Protein AF-A0A2T7EGL7-F1 (afdb_monomer_lite)

Sequence (158 aa):
MGWQPGPAHHGPDNTGQQPEARVQHCPDDTEQQQALTPTPAPAPAPAVDCPLYCSMQCSRQCQANATAGVTQCQADAISNGNGCYDSCTTNVCPDKCVNSGCSFINCTCDNTYARSCCQSCGQGIYATYSSCVNYYNRAIQYCVINCQNDCNKNCTQG

Radius of gyration: 37.86 Å; chains: 1; bounding box: 97×40×89 Å

Foldseek 3Di:
DDDDDDDDDDDDDDDDDDDDDDDDDDDDDDDDPPPPDPDPDPDPDPLPPLLVVLLVVLLVVLVVVLVVQLVVLVVVLVVQLVVQLVVQCVVQPVPQQVPQPADLVVLRGPDPSSSVSSVVSSVVSVVSSVVSNVVSVVCSVVSSVVSSVVSSVVSVVD

pLDDT: mean 72.33, std 21.78, range [30.41, 95.56]

Structure (mmCIF, N/CA/C/O backbone):
data_AF-A0A2T7EGL7-F1
#
_entry.id   AF-A0A2T7EGL7-F1
#
loop_
_atom_site.group_PDB
_atom_site.id
_atom_site.type_symbol
_atom_site.label_atom_id
_atom_site.label_alt_id
_atom_site.label_comp_id
_atom_site.label_asym_id
_atom_site.label_entity_id
_atom_site.label_seq_id
_atom_site.pdbx_PDB_ins_code
_atom_site.Cartn_x
_atom_site.Cartn_y
_atom_site.Cartn_z
_atom_site.occupancy
_atom_site.B_iso_or_equiv
_atom_site.auth_seq_id
_atom_site.auth_comp_id
_atom_site.auth_asym_id
_atom_site.auth_atom_id
_atom_site.pdbx_PDB_model_num
ATOM 1 N N . MET A 1 1 ? -34.177 12.725 2.398 1.00 46.19 1 MET A N 1
ATOM 2 C CA . MET A 1 1 ? -35.354 11.862 2.172 1.00 46.19 1 MET A CA 1
ATOM 3 C C . MET A 1 1 ? -35.851 11.427 3.539 1.00 46.19 1 MET A C 1
ATOM 5 O O . MET A 1 1 ? -35.213 10.590 4.157 1.00 46.19 1 MET A O 1
ATOM 9 N N . GLY A 1 2 ? -36.872 12.109 4.060 1.00 46.81 2 GLY A N 1
ATOM 10 C CA . GLY A 1 2 ? -37.502 11.790 5.344 1.00 46.81 2 GLY A CA 1
ATOM 11 C C . GLY A 1 2 ? -38.758 10.958 5.121 1.00 46.81 2 GLY A C 1
ATOM 12 O O . GLY A 1 2 ? -39.429 11.164 4.112 1.00 46.81 2 GLY A O 1
ATOM 13 N N . TRP A 1 3 ? -39.054 10.033 6.033 1.00 34.88 3 TRP A N 1
ATOM 14 C CA . TRP A 1 3 ? -40.290 9.252 6.022 1.00 34.88 3 TRP A CA 1
ATOM 15 C C . TRP A 1 3 ? -40.774 8.966 7.443 1.00 34.88 3 TRP A C 1
ATOM 17 O O . TRP A 1 3 ? -40.149 8.213 8.178 1.00 34.88 3 TRP A O 1
ATOM 27 N N . GLN A 1 4 ? -41.900 9.587 7.780 1.00 42.19 4 GLN A N 1
ATOM 28 C CA . GLN A 1 4 ? -43.050 9.118 8.572 1.00 42.19 4 GLN A CA 1
ATOM 29 C C . GLN A 1 4 ? -44.126 10.225 8.434 1.00 42.19 4 GLN A C 1
ATOM 31 O O . GLN A 1 4 ? -43.719 11.355 8.141 1.00 42.19 4 GLN A O 1
ATOM 36 N N . PRO A 1 5 ? -45.453 10.004 8.630 1.00 48.03 5 PRO A N 1
ATOM 37 C CA . PRO A 1 5 ? -46.148 8.895 9.318 1.00 48.03 5 PRO A CA 1
ATOM 38 C C . PRO A 1 5 ? -47.480 8.419 8.647 1.00 48.03 5 PRO A C 1
ATOM 40 O O . PRO A 1 5 ? -47.897 8.955 7.624 1.00 48.03 5 PRO A O 1
ATOM 43 N N . GLY A 1 6 ? -48.209 7.475 9.273 1.00 32.09 6 GLY A N 1
ATOM 44 C CA . GLY A 1 6 ? -49.681 7.370 9.140 1.00 32.09 6 GLY A CA 1
ATOM 45 C C . GLY A 1 6 ? -50.334 6.019 9.526 1.00 32.09 6 GLY A C 1
ATOM 46 O O . GLY A 1 6 ? -49.676 5.003 9.364 1.00 32.09 6 GLY A O 1
ATOM 47 N N . PRO A 1 7 ? -51.591 5.984 10.040 1.00 52.72 7 PRO A N 1
ATOM 48 C CA . PRO A 1 7 ? -52.037 5.108 11.149 1.00 52.72 7 PRO A CA 1
ATOM 49 C C . PRO A 1 7 ? -53.232 4.167 10.828 1.00 52.72 7 PRO A C 1
ATOM 51 O O . PRO A 1 7 ? -53.794 4.263 9.744 1.00 52.72 7 PRO A O 1
ATOM 54 N N . ALA A 1 8 ? -53.680 3.334 11.791 1.00 35.59 8 ALA A N 1
ATOM 55 C CA . ALA A 1 8 ? -55.099 3.214 12.210 1.00 35.59 8 ALA A CA 1
ATOM 56 C C . ALA A 1 8 ? -55.343 2.179 13.338 1.00 35.59 8 ALA A C 1
ATOM 58 O O . ALA A 1 8 ? -54.773 1.093 13.363 1.00 35.59 8 ALA A O 1
ATOM 59 N N . HIS A 1 9 ? -56.247 2.570 14.242 1.00 45.12 9 HIS A N 1
ATOM 60 C CA . HIS A 1 9 ? -56.927 1.813 15.300 1.00 45.12 9 HIS A CA 1
ATOM 61 C C . HIS A 1 9 ? -57.698 0.579 14.800 1.00 45.12 9 HIS A C 1
ATOM 63 O O . HIS A 1 9 ? -58.172 0.596 13.673 1.00 45.12 9 HIS A O 1
ATOM 69 N N . HIS A 1 10 ? -57.960 -0.393 15.689 1.00 34.88 10 HIS A N 1
ATOM 70 C CA . HIS A 1 10 ? -59.316 -0.894 16.001 1.00 34.88 10 HIS A CA 1
ATOM 71 C C . HIS A 1 10 ? -59.272 -1.909 17.166 1.00 34.88 10 HIS A C 1
ATOM 73 O O . HIS A 1 10 ? -58.626 -2.948 17.068 1.00 34.88 10 HIS A O 1
ATOM 79 N N . GLY A 1 11 ? -59.954 -1.592 18.276 1.00 37.09 11 GLY A N 1
ATOM 80 C CA . GLY A 1 11 ? -60.306 -2.554 19.335 1.00 37.09 11 GLY A CA 1
ATOM 81 C C . GLY A 1 11 ? -61.567 -3.356 18.979 1.00 37.09 11 GLY A C 1
ATOM 82 O O . GLY A 1 11 ? -62.168 -3.112 17.928 1.00 37.09 11 GLY A O 1
ATOM 83 N N . PRO A 1 12 ? -62.019 -4.249 19.877 1.00 48.62 12 PRO A N 1
ATOM 84 C CA . PRO A 1 12 ? -63.288 -3.913 20.519 1.00 48.62 12 PRO A CA 1
ATOM 85 C C . PRO A 1 12 ? -63.413 -4.252 22.013 1.00 48.62 12 PRO A C 1
ATOM 87 O O . PRO A 1 12 ? -62.809 -5.173 22.556 1.00 48.62 12 PRO A O 1
ATOM 90 N N . ASP A 1 13 ? -64.286 -3.433 22.591 1.00 33.44 13 ASP A N 1
ATOM 91 C CA . ASP A 1 13 ? -65.064 -3.485 23.826 1.00 33.44 13 ASP A CA 1
ATOM 92 C C . ASP A 1 13 ? -65.699 -4.853 24.146 1.00 33.44 13 ASP A C 1
ATOM 94 O O . ASP A 1 13 ? -66.184 -5.531 23.242 1.00 33.44 13 ASP A O 1
ATOM 98 N N . ASN A 1 14 ? -65.782 -5.207 25.433 1.00 34.88 14 ASN A N 1
ATOM 99 C CA . ASN A 1 14 ? -66.922 -5.951 25.975 1.00 34.88 14 ASN A CA 1
ATOM 100 C C . ASN A 1 14 ? -67.112 -5.618 27.461 1.00 34.88 14 ASN A C 1
ATOM 102 O O . ASN A 1 14 ? -66.381 -6.077 28.339 1.00 34.88 14 ASN A O 1
ATOM 106 N N . THR A 1 15 ? -68.132 -4.807 27.709 1.00 39.09 15 THR A N 1
ATOM 107 C CA . THR A 1 15 ? -68.687 -4.478 29.022 1.00 39.09 15 THR A CA 1
ATOM 108 C C . THR A 1 15 ? -69.738 -5.528 29.415 1.00 39.09 15 THR A C 1
ATOM 110 O O . THR A 1 15 ? -70.595 -5.847 28.594 1.00 39.09 15 THR A O 1
ATOM 113 N N . GLY A 1 16 ? -69.752 -6.035 30.659 1.00 30.64 16 GLY A N 1
ATOM 114 C CA . GLY A 1 16 ? -70.864 -6.896 31.097 1.00 30.64 16 GLY A CA 1
ATOM 115 C C . GLY A 1 16 ? -70.816 -7.512 32.504 1.00 30.64 16 GLY A C 1
ATOM 116 O O . GLY A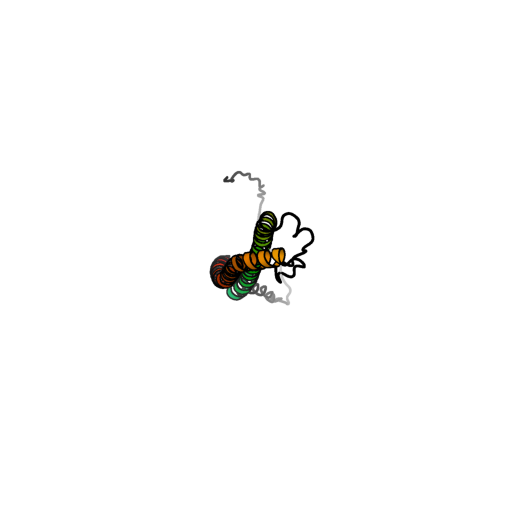 1 16 ? -70.447 -8.667 32.643 1.00 30.64 16 GLY A O 1
ATOM 117 N N . GLN A 1 17 ? -71.327 -6.760 33.490 1.00 33.22 17 GLN A N 1
ATOM 118 C CA . GLN A 1 17 ? -72.174 -7.205 34.622 1.00 33.22 17 GLN A CA 1
ATOM 119 C C . GLN A 1 17 ? -71.592 -8.041 35.794 1.00 33.22 17 GLN A C 1
ATOM 121 O O . GLN A 1 17 ? -71.315 -9.229 35.686 1.00 33.22 17 GLN A O 1
ATOM 126 N N . GLN A 1 18 ? -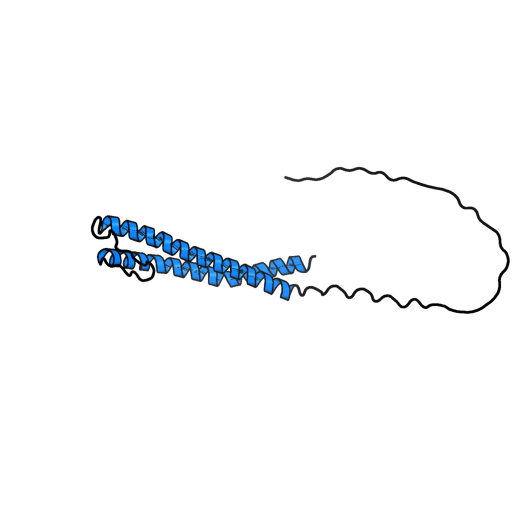71.592 -7.416 36.982 1.00 40.09 18 GLN A N 1
ATOM 127 C CA . GLN A 1 18 ? -71.753 -8.050 38.306 1.00 40.09 18 GLN A CA 1
ATOM 128 C C . GLN A 1 18 ? -73.256 -8.035 38.679 1.00 40.09 18 GLN A C 1
ATOM 130 O O . GLN A 1 18 ? -73.973 -7.147 38.203 1.00 40.09 18 GLN A O 1
ATOM 135 N N . PRO A 1 19 ? -73.755 -8.951 39.535 1.00 44.28 19 PRO A N 1
ATOM 136 C CA . PRO A 1 19 ? -74.049 -8.545 40.917 1.00 44.28 19 PRO A CA 1
ATOM 137 C C . PRO A 1 19 ? -73.759 -9.618 41.993 1.00 44.28 19 PRO A C 1
ATOM 139 O O . PRO A 1 19 ? -73.467 -10.777 41.718 1.00 44.28 19 PRO A O 1
ATOM 142 N N . GLU A 1 20 ? -73.809 -9.150 43.239 1.00 33.50 20 GLU A N 1
ATOM 143 C CA . GLU A 1 20 ? -73.371 -9.757 44.501 1.00 33.50 20 GLU A CA 1
ATOM 144 C C . GLU A 1 20 ? -74.327 -10.787 45.153 1.00 33.50 20 GLU A C 1
ATOM 146 O O . GLU A 1 20 ? -75.530 -10.798 44.907 1.00 33.50 20 GLU A O 1
ATOM 151 N N . ALA A 1 21 ? -73.743 -11.499 46.136 1.00 30.72 21 ALA A N 1
ATOM 152 C CA . ALA A 1 21 ? -74.294 -11.960 47.426 1.00 30.72 21 ALA A CA 1
ATOM 153 C C . ALA A 1 21 ? -75.100 -13.282 47.508 1.00 30.72 21 ALA A C 1
ATOM 155 O O . ALA A 1 21 ? -76.248 -13.354 47.089 1.00 30.72 21 ALA A O 1
ATOM 156 N N . ARG A 1 22 ? -74.593 -14.278 48.270 1.00 32.91 22 ARG A N 1
ATOM 157 C CA . ARG A 1 22 ? -74.819 -14.436 49.738 1.00 32.91 22 ARG A CA 1
ATOM 158 C C . ARG A 1 22 ? -74.405 -15.840 50.264 1.00 32.91 22 ARG A C 1
ATOM 160 O O . ARG A 1 22 ? -75.021 -16.836 49.924 1.00 32.91 22 ARG A O 1
ATOM 167 N N . VAL A 1 23 ? -73.375 -15.857 51.122 1.00 33.53 23 VAL A N 1
ATOM 168 C CA . VAL A 1 23 ? -73.122 -16.645 52.365 1.00 33.53 23 VAL A CA 1
ATOM 169 C C . VAL A 1 23 ? -73.786 -18.035 52.543 1.00 33.53 23 VAL A C 1
ATOM 171 O O . VAL A 1 23 ? -75.008 -18.091 52.646 1.00 33.53 23 VAL A O 1
ATOM 174 N N . GLN A 1 24 ? -72.991 -19.099 52.800 1.00 34.81 24 GLN A N 1
ATOM 175 C CA . GLN A 1 24 ? -72.957 -19.857 54.084 1.00 34.81 24 GLN A CA 1
ATOM 176 C C . GLN A 1 24 ? -72.076 -21.136 54.083 1.00 34.81 24 GLN A C 1
ATOM 178 O O . GLN A 1 24 ? -72.131 -21.933 53.156 1.00 34.81 24 GLN A O 1
ATOM 183 N N . HIS A 1 25 ? -71.390 -21.326 55.225 1.00 33.50 25 HIS A N 1
ATOM 184 C CA . HIS A 1 25 ? -70.769 -22.535 55.810 1.00 33.50 25 HIS A CA 1
ATOM 185 C C . HIS A 1 25 ? -69.334 -22.971 55.410 1.00 33.50 25 HIS A C 1
ATOM 187 O O . HIS A 1 25 ? -69.118 -23.688 54.442 1.00 33.50 25 HIS A O 1
ATOM 193 N N . CYS A 1 26 ? -68.373 -22.609 56.277 1.00 31.83 26 CYS A N 1
ATOM 194 C CA . CYS A 1 26 ? -67.184 -23.409 56.653 1.00 31.83 26 CYS A 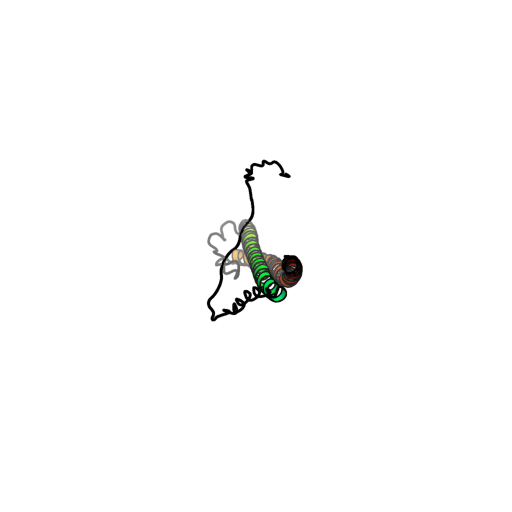CA 1
ATOM 195 C C . CYS A 1 26 ? -67.585 -24.420 57.772 1.00 31.83 26 CYS A C 1
ATOM 197 O O . CYS A 1 26 ? -68.727 -24.300 58.233 1.00 31.83 26 CYS A O 1
ATOM 199 N N . PRO A 1 27 ? -66.717 -25.308 58.327 1.00 60.16 27 PRO A N 1
ATOM 200 C CA . PRO A 1 27 ? -65.266 -25.503 58.107 1.00 60.16 27 PRO A CA 1
ATOM 201 C C . PRO A 1 27 ? -64.800 -26.986 58.024 1.00 60.16 27 PRO A C 1
ATOM 203 O O . PRO A 1 27 ? -65.565 -27.879 58.362 1.00 60.16 27 PRO A O 1
ATOM 206 N N . ASP A 1 28 ? -63.545 -27.240 57.622 1.00 30.41 28 ASP A N 1
ATOM 207 C CA . ASP A 1 28 ? -62.594 -28.036 58.432 1.00 30.41 28 ASP A CA 1
ATOM 208 C C . ASP A 1 28 ? -61.145 -27.902 57.903 1.00 30.41 28 ASP A C 1
ATOM 210 O O . ASP A 1 28 ? -60.839 -28.215 56.755 1.00 30.41 28 ASP A O 1
ATOM 214 N N . ASP A 1 29 ? -60.329 -27.306 58.767 1.00 38.06 29 ASP A N 1
ATOM 215 C CA . ASP A 1 29 ? -58.897 -27.415 59.060 1.00 38.06 29 ASP A CA 1
ATOM 216 C C . ASP A 1 29 ? -57.853 -28.113 58.142 1.00 38.06 29 ASP A C 1
ATOM 218 O O . ASP A 1 29 ? -57.983 -29.260 57.723 1.00 38.06 29 ASP A O 1
ATOM 222 N N . THR A 1 30 ? -56.684 -27.447 58.105 1.00 40.31 30 THR A N 1
ATOM 223 C CA . THR A 1 30 ? -55.298 -27.985 58.103 1.00 40.31 30 THR A CA 1
ATOM 224 C C . THR A 1 30 ? -54.459 -27.871 56.812 1.00 40.31 30 THR A C 1
ATOM 226 O O . THR A 1 30 ? -54.673 -28.585 55.843 1.00 40.31 30 THR A O 1
ATOM 229 N N . GLU A 1 31 ? -53.436 -26.999 56.905 1.00 39.94 31 GLU A N 1
ATOM 230 C CA . GLU A 1 31 ? -52.104 -26.998 56.247 1.00 39.94 31 GLU A CA 1
ATOM 231 C C . GLU A 1 31 ? -52.050 -27.059 54.702 1.00 39.94 31 GLU A C 1
ATOM 233 O O . GLU A 1 31 ? -52.531 -27.972 54.055 1.00 39.94 31 GLU A O 1
ATOM 238 N N . GLN A 1 32 ? -51.410 -26.135 53.982 1.00 40.84 32 GLN A N 1
ATOM 239 C CA . GLN A 1 32 ? -49.997 -25.787 54.095 1.00 40.84 32 GLN A CA 1
ATOM 240 C C . GLN A 1 32 ? -49.761 -24.514 53.257 1.00 40.84 32 GLN A C 1
ATOM 242 O O . GLN A 1 32 ? -50.002 -24.500 52.049 1.00 40.84 32 GLN A O 1
ATOM 247 N N . GLN A 1 33 ? -49.285 -23.428 53.873 1.00 41.59 33 GLN A N 1
ATOM 248 C CA . GLN A 1 33 ? -48.739 -22.290 53.128 1.00 41.59 33 GLN A CA 1
ATOM 249 C C . GLN A 1 33 ? -47.482 -22.766 52.388 1.00 41.59 33 G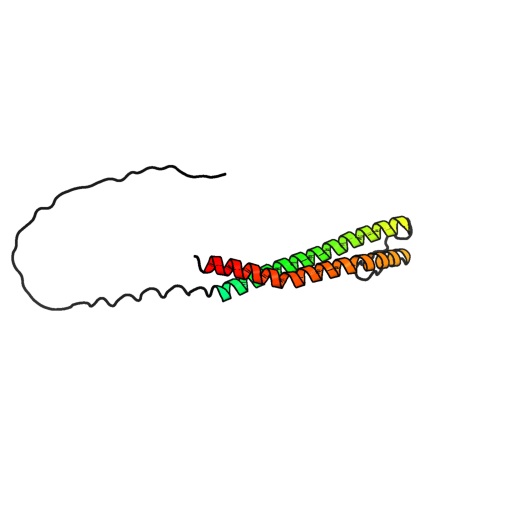LN A C 1
ATOM 251 O O . GLN A 1 33 ? -46.400 -22.847 52.969 1.00 41.59 33 GLN A O 1
ATOM 256 N N . GLN A 1 34 ? -47.608 -23.085 51.099 1.00 44.62 34 GLN A N 1
ATOM 257 C CA . GLN A 1 34 ? -46.457 -23.120 50.205 1.00 44.62 34 GLN A CA 1
ATOM 258 C C . GLN A 1 34 ? -45.953 -21.684 50.059 1.00 44.62 34 GLN A C 1
ATOM 260 O O . GLN A 1 34 ? -46.457 -20.896 49.260 1.00 44.62 34 GLN A O 1
ATOM 265 N N . ALA A 1 35 ? -44.966 -21.337 50.884 1.00 45.56 35 ALA A N 1
ATOM 266 C CA . ALA A 1 35 ? -44.115 -20.188 50.652 1.00 45.56 35 ALA A CA 1
ATOM 267 C C . ALA A 1 35 ? -43.504 -20.350 49.255 1.00 45.56 35 ALA A C 1
ATOM 269 O O . ALA A 1 35 ? -42.683 -21.238 49.024 1.00 45.56 35 ALA A O 1
ATOM 270 N N . LEU A 1 36 ? -43.955 -19.521 48.314 1.00 44.94 36 LEU A N 1
ATOM 271 C CA . LEU A 1 36 ? -43.344 -19.400 47.000 1.00 44.94 36 LEU A CA 1
ATOM 272 C C . LEU A 1 36 ? -41.899 -18.950 47.217 1.00 44.94 36 LEU A C 1
ATOM 274 O O . LEU A 1 36 ? -41.637 -17.806 47.589 1.00 44.94 36 LEU A O 1
ATOM 278 N N . THR A 1 37 ? -40.958 -19.869 47.022 1.00 48.19 37 THR A N 1
ATOM 279 C CA . THR A 1 37 ? -39.544 -19.548 46.871 1.00 48.19 37 THR A CA 1
ATOM 280 C C . THR A 1 37 ? -39.432 -18.505 45.759 1.00 48.19 37 THR A C 1
ATOM 282 O O . THR A 1 37 ? -39.951 -18.747 44.665 1.00 48.19 37 THR A O 1
ATOM 285 N N . PRO A 1 38 ? -38.802 -17.340 45.989 1.00 49.88 38 PRO A N 1
ATOM 286 C CA . PRO A 1 38 ? -38.608 -16.379 44.920 1.00 49.88 38 PRO A CA 1
ATOM 287 C C . PRO A 1 38 ? -37.770 -17.041 43.826 1.00 49.88 38 PRO A C 1
ATOM 289 O O . PRO A 1 38 ? -36.651 -17.496 44.075 1.00 49.88 38 PRO A O 1
ATOM 292 N N . THR A 1 39 ? -38.330 -17.120 42.618 1.00 46.84 39 THR A N 1
ATOM 293 C CA . THR A 1 39 ? -37.581 -17.442 41.404 1.00 46.84 39 THR A CA 1
ATOM 294 C C . THR A 1 39 ? -36.333 -16.559 41.384 1.00 46.84 39 THR A C 1
ATOM 296 O O . THR A 1 39 ? -36.481 -15.338 41.509 1.00 46.84 39 THR A O 1
ATOM 299 N N . PRO A 1 40 ? -35.115 -17.120 41.259 1.00 50.66 40 PRO A N 1
ATOM 300 C CA . PRO A 1 40 ? -33.919 -16.311 41.107 1.00 50.66 40 PRO A CA 1
ATOM 301 C C . PRO A 1 40 ? -34.143 -15.345 39.948 1.00 50.66 40 PRO A C 1
ATOM 303 O O . PRO A 1 40 ? -34.471 -15.772 38.838 1.00 50.66 40 PRO A O 1
ATOM 306 N N . ALA A 1 41 ? -34.015 -14.045 40.216 1.00 54.69 41 ALA A N 1
ATOM 307 C CA . ALA A 1 41 ? -33.985 -13.057 39.152 1.00 54.69 41 ALA A CA 1
ATOM 308 C C . ALA A 1 41 ? -32.924 -13.505 38.131 1.00 54.69 41 ALA A C 1
ATOM 310 O O . ALA A 1 41 ? -31.854 -13.963 38.555 1.00 54.69 41 ALA A O 1
ATOM 311 N N . PRO A 1 42 ? -33.197 -13.416 36.816 1.00 46.88 42 PRO A N 1
ATOM 312 C CA . PRO A 1 42 ? -32.177 -13.658 35.810 1.00 46.88 42 PRO A CA 1
ATOM 313 C C . PRO A 1 42 ? -30.928 -12.875 36.204 1.00 46.88 42 PRO A C 1
ATOM 315 O O . PRO A 1 42 ? -31.023 -11.680 36.499 1.00 46.88 42 PRO A O 1
ATOM 318 N N . ALA A 1 43 ? -29.779 -13.553 36.268 1.00 47.28 43 ALA A N 1
ATOM 319 C CA . ALA A 1 43 ? -28.513 -12.865 36.459 1.00 47.28 43 ALA A CA 1
ATOM 320 C C . ALA A 1 43 ? -28.461 -11.720 35.434 1.00 47.28 43 ALA A C 1
ATOM 322 O O . ALA A 1 43 ? -28.798 -11.966 34.268 1.00 47.28 43 ALA A O 1
ATOM 323 N N . PRO A 1 44 ? -28.108 -10.485 35.841 1.00 51.28 44 PRO A N 1
ATOM 324 C CA . PRO A 1 44 ? -27.935 -9.400 34.893 1.00 51.28 44 PRO A CA 1
ATOM 325 C C . PRO A 1 44 ? -27.073 -9.912 33.744 1.00 51.28 44 PRO A C 1
ATOM 327 O O . PRO A 1 44 ? -26.040 -10.547 33.991 1.00 51.28 44 PRO A O 1
ATOM 330 N N . ALA A 1 45 ? -27.518 -9.692 32.503 1.00 50.03 45 ALA A N 1
ATOM 331 C CA . ALA A 1 45 ? -26.668 -9.924 31.343 1.00 50.03 45 ALA A CA 1
ATOM 332 C C . ALA A 1 45 ? -25.301 -9.293 31.650 1.00 50.03 45 ALA A C 1
ATOM 334 O O . ALA A 1 45 ? -25.289 -8.199 32.230 1.00 50.03 45 ALA A O 1
ATOM 335 N N . PRO A 1 46 ? -24.176 -9.980 31.367 1.00 52.94 46 PRO A N 1
ATOM 336 C CA . PRO A 1 46 ? -22.866 -9.464 31.724 1.00 52.94 46 PRO A CA 1
ATOM 337 C C . PRO A 1 46 ? -22.797 -8.032 31.223 1.00 52.94 46 PRO A C 1
ATOM 339 O O . PRO A 1 46 ? -23.041 -7.793 30.039 1.00 52.94 46 PRO A O 1
ATOM 342 N N . ALA A 1 47 ? -22.550 -7.091 32.139 1.00 58.56 47 ALA A N 1
ATOM 343 C CA . ALA A 1 47 ? -22.221 -5.735 31.755 1.00 58.56 47 ALA A CA 1
ATOM 344 C C . ALA A 1 47 ? -21.076 -5.896 30.763 1.00 58.56 47 ALA A C 1
ATOM 346 O O . ALA A 1 47 ? -20.002 -6.369 31.142 1.00 58.56 47 ALA A O 1
ATOM 347 N N . VAL A 1 48 ? -21.345 -5.665 29.476 1.00 67.25 48 VAL A N 1
ATOM 348 C CA . VAL A 1 48 ? -20.288 -5.679 28.477 1.00 67.25 48 VAL A CA 1
ATOM 349 C C . VAL A 1 48 ? -19.294 -4.674 29.013 1.00 67.25 48 VAL A C 1
ATOM 351 O O . VAL A 1 48 ? -19.642 -3.510 29.208 1.00 67.25 48 VAL A O 1
ATOM 354 N N . ASP A 1 49 ? -18.094 -5.142 29.348 1.00 83.44 49 ASP A N 1
ATOM 355 C CA . ASP A 1 49 ? -16.998 -4.254 29.688 1.00 83.44 49 ASP A CA 1
ATOM 356 C C . ASP A 1 49 ? -16.704 -3.481 28.401 1.00 83.44 49 ASP A C 1
ATOM 358 O O . ASP A 1 49 ? -15.979 -3.944 27.518 1.00 83.44 49 ASP A O 1
ATOM 362 N N . CYS A 1 50 ? -17.422 -2.369 28.228 1.00 83.56 50 CYS A N 1
ATOM 363 C CA . CYS A 1 50 ? -17.399 -1.543 27.035 1.00 83.56 50 CYS A CA 1
ATOM 364 C C . CYS A 1 50 ? -15.961 -1.171 26.669 1.00 83.56 50 CYS A C 1
ATOM 366 O O . CYS A 1 50 ? -15.597 -1.381 25.512 1.00 83.56 50 CYS A O 1
ATOM 368 N N . PRO A 1 51 ? -15.103 -0.740 27.620 1.00 84.94 51 PRO A N 1
ATOM 369 C CA . PRO A 1 51 ? -13.687 -0.533 27.347 1.00 84.94 51 PRO A CA 1
ATOM 370 C C . PRO A 1 51 ? -12.996 -1.760 26.739 1.00 84.94 51 PRO A C 1
ATOM 372 O O . PRO A 1 51 ? -12.329 -1.642 25.705 1.00 84.94 51 PRO A O 1
ATOM 375 N N . LEU A 1 52 ? -13.170 -2.947 27.329 1.00 87.25 52 LEU A N 1
ATOM 376 C CA . LEU A 1 52 ? -12.536 -4.171 26.839 1.00 87.25 52 LEU A CA 1
ATOM 377 C C . LEU A 1 52 ? -13.062 -4.570 25.451 1.00 87.25 52 LEU A C 1
ATOM 379 O O . LEU A 1 52 ? -12.276 -4.856 24.545 1.00 87.25 52 LEU A O 1
ATOM 383 N N . TYR A 1 53 ? -14.378 -4.531 25.247 1.00 88.94 53 TYR A N 1
ATOM 384 C CA . TYR A 1 53 ? -15.011 -4.830 23.962 1.00 88.94 53 TYR A CA 1
ATOM 385 C C . TYR A 1 53 ? -14.553 -3.860 22.864 1.00 88.94 53 TYR A C 1
ATOM 387 O O . TYR A 1 53 ? -14.087 -4.286 21.802 1.00 88.94 53 TYR A O 1
ATOM 395 N N . CYS A 1 54 ? -14.620 -2.558 23.138 1.00 90.25 54 CYS A N 1
ATOM 396 C CA . CYS A 1 54 ? -14.233 -1.513 22.202 1.00 90.25 54 CYS A CA 1
ATOM 397 C C . CYS A 1 54 ? -12.747 -1.575 21.860 1.00 90.25 54 CYS A C 1
ATOM 399 O O . CYS A 1 54 ? -12.384 -1.456 20.690 1.00 90.25 54 CYS A O 1
ATOM 401 N N . SER A 1 55 ? -11.879 -1.835 22.841 1.00 89.50 55 SER A N 1
ATOM 402 C CA . SER A 1 55 ? -10.448 -1.990 22.580 1.00 89.50 55 SER A CA 1
ATOM 403 C C . SER A 1 55 ? -10.158 -3.145 21.615 1.00 89.50 55 SER A C 1
ATOM 405 O O . SER A 1 55 ? -9.390 -2.961 20.667 1.00 89.50 55 SER A O 1
ATOM 407 N N . MET A 1 56 ? -10.815 -4.300 21.779 1.00 91.06 56 MET A N 1
ATOM 408 C CA . MET A 1 56 ? -10.639 -5.458 20.896 1.00 91.06 56 MET A CA 1
ATOM 409 C C . MET A 1 56 ? -11.155 -5.207 19.476 1.00 91.06 56 MET A C 1
ATOM 411 O O . MET A 1 56 ? -10.470 -5.551 18.508 1.00 91.06 56 MET A O 1
ATOM 415 N N . GLN A 1 57 ? -12.350 -4.626 19.338 1.00 92.06 57 GLN A N 1
ATOM 416 C CA . GLN A 1 57 ? -12.944 -4.354 18.025 1.00 92.06 57 GLN A CA 1
ATOM 417 C C . GLN A 1 57 ? -12.136 -3.306 17.259 1.00 92.06 57 GLN A C 1
ATOM 419 O O . GLN A 1 57 ? -11.726 -3.543 16.122 1.00 92.06 57 GLN A O 1
ATOM 424 N N . CYS A 1 58 ? -11.814 -2.191 17.914 1.00 93.56 58 CYS A N 1
ATOM 425 C CA . CYS A 1 58 ? -11.061 -1.106 17.300 1.00 93.56 58 CYS A CA 1
ATOM 426 C C . CYS A 1 58 ? -9.639 -1.516 16.932 1.00 93.56 58 CYS A C 1
ATOM 428 O O . CYS A 1 58 ? -9.162 -1.159 15.858 1.00 93.56 58 CYS A O 1
ATOM 430 N N . SER A 1 59 ? -8.970 -2.318 17.767 1.00 92.62 59 SER A N 1
ATOM 431 C CA . SER A 1 59 ? -7.638 -2.834 17.435 1.00 92.62 59 SER A CA 1
ATOM 432 C C . SER A 1 59 ? -7.670 -3.681 1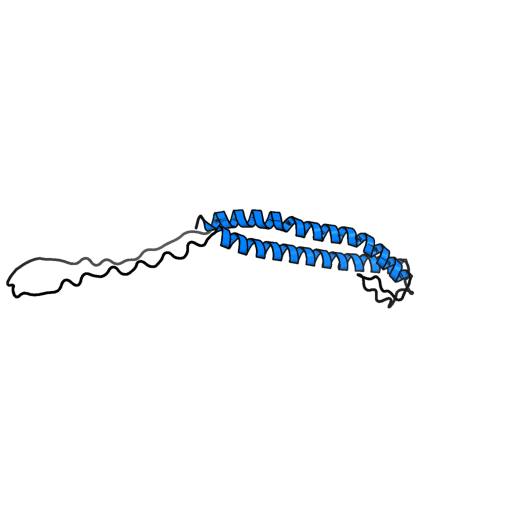6.164 1.00 92.62 59 SER A C 1
ATOM 434 O O . SER A 1 59 ? -6.856 -3.458 15.269 1.00 92.62 59 SER A O 1
ATOM 436 N N . ARG A 1 60 ? -8.638 -4.601 16.036 1.00 93.50 60 ARG A N 1
ATOM 437 C CA . ARG A 1 60 ? -8.793 -5.420 14.823 1.00 93.50 60 ARG A CA 1
ATOM 438 C C . ARG A 1 60 ? -9.118 -4.580 13.594 1.00 93.50 60 ARG A C 1
ATOM 440 O O . ARG A 1 60 ? -8.495 -4.766 12.553 1.00 93.50 60 ARG A O 1
ATOM 447 N N . GLN A 1 61 ? -10.057 -3.648 13.711 1.00 93.75 61 GLN A N 1
ATOM 448 C CA . GLN A 1 61 ? -10.475 -2.818 12.585 1.00 93.75 61 GLN A CA 1
ATOM 449 C C . GLN A 1 61 ? -9.347 -1.902 12.096 1.00 93.75 61 GLN A C 1
ATOM 451 O O . GLN A 1 61 ? -9.085 -1.816 10.898 1.00 93.75 61 GLN A O 1
ATOM 456 N N . CYS A 1 62 ? -8.623 -1.267 13.016 1.00 94.69 62 CYS A N 1
ATOM 457 C CA . CYS A 1 62 ? -7.506 -0.394 12.672 1.00 94.69 62 CYS A CA 1
ATOM 458 C C . CYS A 1 62 ? -6.306 -1.162 12.114 1.00 94.69 62 CYS A C 1
ATOM 460 O O . CYS A 1 62 ? -5.658 -0.673 11.190 1.00 94.69 62 CYS A O 1
ATOM 462 N N . GLN A 1 63 ? -6.032 -2.371 12.616 1.00 94.00 63 GLN A N 1
ATOM 463 C CA . GLN A 1 63 ? -5.033 -3.254 12.013 1.00 94.00 63 GLN A CA 1
ATOM 464 C C . GLN A 1 63 ? -5.428 -3.645 10.588 1.00 94.00 63 GLN A C 1
ATOM 466 O O . GLN A 1 63 ? -4.609 -3.502 9.687 1.00 94.00 63 GLN A O 1
ATOM 471 N N . ALA A 1 64 ? -6.679 -4.057 10.360 1.00 94.62 64 ALA A N 1
ATOM 472 C CA . ALA A 1 64 ? -7.160 -4.408 9.024 1.00 94.62 64 ALA A CA 1
ATOM 473 C C . ALA A 1 64 ? -7.037 -3.231 8.041 1.00 94.62 64 ALA A C 1
ATOM 475 O O . ALA A 1 64 ? -6.548 -3.411 6.926 1.00 94.62 64 ALA A O 1
ATOM 476 N N . ASN A 1 65 ? -7.400 -2.019 8.471 1.00 91.50 65 ASN A N 1
ATOM 477 C CA . ASN A 1 65 ? -7.249 -0.807 7.663 1.00 91.50 65 ASN A CA 1
ATOM 478 C C . ASN A 1 65 ? -5.783 -0.503 7.340 1.00 91.50 65 ASN A C 1
ATOM 480 O O . ASN A 1 65 ? -5.463 -0.157 6.205 1.00 91.50 65 ASN A O 1
ATOM 484 N N . ALA A 1 66 ? -4.882 -0.645 8.313 1.00 94.50 66 ALA A N 1
ATOM 485 C CA . ALA A 1 66 ? -3.461 -0.431 8.078 1.00 94.50 66 ALA A CA 1
ATOM 486 C C . ALA A 1 66 ? -2.870 -1.485 7.138 1.00 94.50 66 ALA A C 1
ATOM 488 O O . ALA A 1 66 ? -2.115 -1.131 6.236 1.00 94.50 66 ALA A O 1
ATOM 489 N N . THR A 1 67 ? -3.248 -2.757 7.287 1.00 95.56 67 THR A N 1
ATOM 490 C CA . THR A 1 67 ? -2.850 -3.822 6.360 1.00 95.56 67 THR A CA 1
ATOM 491 C C . THR A 1 67 ? -3.339 -3.528 4.946 1.00 95.56 67 THR A C 1
ATOM 493 O O . THR A 1 67 ? -2.532 -3.558 4.023 1.00 95.56 67 THR A O 1
ATOM 496 N N . ALA A 1 68 ? -4.614 -3.170 4.773 1.00 95.44 68 ALA A N 1
ATOM 497 C CA . ALA A 1 68 ? -5.161 -2.798 3.469 1.00 95.44 68 ALA A CA 1
ATOM 498 C C . ALA A 1 68 ? -4.416 -1.598 2.858 1.00 95.44 68 ALA A C 1
ATOM 500 O O . ALA A 1 68 ? -4.060 -1.623 1.681 1.00 95.44 68 ALA A O 1
ATOM 501 N N . GLY A 1 69 ? -4.111 -0.583 3.671 1.00 94.50 69 GLY A N 1
ATOM 502 C CA . GLY A 1 69 ? -3.322 0.574 3.257 1.00 94.50 69 GLY A CA 1
ATOM 503 C C . GLY A 1 69 ? -1.908 0.212 2.800 1.00 94.50 69 GLY A C 1
ATOM 504 O O . GLY A 1 69 ? -1.474 0.648 1.738 1.00 94.50 69 GLY A O 1
ATOM 505 N N . VAL A 1 70 ? -1.202 -0.641 3.547 1.00 94.94 70 VAL A N 1
ATOM 506 C CA . VAL A 1 70 ? 0.133 -1.139 3.170 1.00 94.94 70 VAL A CA 1
ATOM 507 C C . VAL A 1 70 ? 0.080 -1.968 1.886 1.00 94.94 70 VAL A C 1
ATOM 509 O O . VAL A 1 70 ? 0.938 -1.801 1.017 1.00 94.94 70 VAL A O 1
ATOM 512 N N . THR A 1 71 ? -0.933 -2.822 1.722 1.00 95.56 71 THR A N 1
ATOM 513 C CA . THR A 1 71 ? -1.145 -3.572 0.477 1.00 95.56 71 THR A CA 1
ATOM 514 C C . THR A 1 71 ? -1.356 -2.629 -0.707 1.00 95.56 71 THR A C 1
ATOM 516 O O . THR A 1 71 ? -0.772 -2.853 -1.767 1.00 95.56 71 THR A O 1
ATOM 519 N N . GLN A 1 72 ? -2.108 -1.540 -0.523 1.00 94.94 72 GLN A N 1
ATOM 520 C CA . GLN A 1 72 ? -2.263 -0.515 -1.552 1.00 94.94 72 GLN A CA 1
ATOM 521 C C . GLN A 1 72 ? -0.927 0.168 -1.877 1.00 94.94 72 GLN A C 1
ATOM 523 O O . GLN A 1 72 ? -0.569 0.253 -3.048 1.00 94.94 72 GLN A O 1
ATOM 528 N N . CYS A 1 73 ? -0.139 0.562 -0.867 1.00 94.56 73 CYS A N 1
ATOM 529 C CA . CYS A 1 73 ? 1.196 1.135 -1.083 1.00 94.56 73 CYS A CA 1
ATOM 530 C C . CYS A 1 73 ? 2.077 0.223 -1.950 1.00 94.56 73 CYS A C 1
ATOM 532 O O . CYS A 1 73 ? 2.829 0.695 -2.803 1.00 94.56 73 CYS A O 1
ATOM 534 N N . GLN A 1 74 ? 2.007 -1.089 -1.717 1.00 92.12 74 GLN A N 1
ATOM 535 C CA . GLN A 1 74 ? 2.767 -2.075 -2.476 1.00 92.12 74 GLN A CA 1
ATOM 536 C C . GLN A 1 74 ? 2.265 -2.200 -3.920 1.00 92.12 74 GLN A C 1
ATOM 538 O O . GLN A 1 74 ? 3.080 -2.246 -4.842 1.00 92.12 74 GLN A O 1
ATOM 543 N N . ALA A 1 75 ? 0.947 -2.223 -4.128 1.00 91.81 75 ALA A N 1
ATOM 544 C CA . ALA A 1 75 ? 0.355 -2.241 -5.463 1.00 91.81 75 ALA A CA 1
ATOM 545 C C . ALA A 1 75 ? 0.752 -0.996 -6.273 1.00 91.81 75 ALA A C 1
ATOM 547 O O . ALA A 1 75 ? 1.188 -1.119 -7.419 1.00 91.81 75 ALA A O 1
ATOM 548 N N . ASP A 1 76 ? 0.700 0.184 -5.652 1.00 91.12 76 ASP A N 1
ATOM 549 C CA . ASP A 1 76 ? 1.095 1.447 -6.278 1.00 91.12 76 ASP A CA 1
ATOM 550 C C . ASP A 1 76 ? 2.590 1.457 -6.615 1.00 91.12 76 ASP A C 1
ATOM 552 O O . ASP A 1 76 ? 2.985 1.893 -7.697 1.00 91.12 76 ASP A O 1
ATOM 556 N N . ALA A 1 77 ? 3.439 0.936 -5.724 1.00 89.31 77 ALA A N 1
ATOM 557 C CA . ALA A 1 77 ? 4.873 0.817 -5.973 1.00 89.31 77 ALA A CA 1
ATOM 558 C C . ALA A 1 77 ? 5.176 -0.080 -7.184 1.00 89.31 77 ALA A C 1
ATOM 560 O O . ALA A 1 77 ? 5.999 0.283 -8.023 1.00 89.31 77 ALA A O 1
ATOM 561 N N . ILE A 1 78 ? 4.487 -1.218 -7.311 1.00 87.38 78 ILE A N 1
ATOM 562 C CA . ILE A 1 78 ? 4.634 -2.121 -8.461 1.00 87.38 78 ILE A CA 1
ATOM 563 C C . ILE A 1 78 ? 4.125 -1.449 -9.741 1.00 87.38 78 ILE A C 1
ATOM 565 O O . ILE A 1 78 ? 4.816 -1.470 -10.758 1.00 87.38 78 ILE A O 1
ATOM 569 N N . SER A 1 79 ? 2.949 -0.818 -9.694 1.00 89.25 79 SER A N 1
ATOM 570 C CA . SER A 1 79 ? 2.352 -0.145 -10.853 1.00 89.25 79 SER A CA 1
ATOM 571 C C . SER A 1 79 ? 3.239 0.993 -11.367 1.00 89.25 79 SER A C 1
ATOM 573 O O . SER A 1 79 ? 3.572 1.043 -12.551 1.00 89.25 79 SER A O 1
ATOM 575 N N . ASN A 1 80 ? 3.690 1.875 -10.470 1.00 87.62 80 ASN A N 1
ATOM 576 C CA . ASN A 1 80 ? 4.606 2.967 -10.806 1.00 87.62 80 ASN A CA 1
ATOM 577 C C . ASN A 1 80 ? 5.965 2.437 -11.284 1.00 87.62 80 ASN A C 1
ATOM 579 O O . ASN A 1 80 ? 6.589 3.024 -12.168 1.00 87.62 80 ASN A O 1
ATOM 583 N N . GLY A 1 81 ? 6.403 1.310 -10.721 1.00 86.00 81 GLY A N 1
ATOM 584 C CA . GLY A 1 81 ? 7.622 0.600 -11.093 1.00 86.00 81 GLY A CA 1
ATOM 585 C C . GLY A 1 81 ? 7.623 0.136 -12.525 1.00 86.00 81 GLY A C 1
ATOM 586 O O . GLY A 1 81 ? 8.530 0.481 -13.283 1.00 86.00 81 GLY A O 1
ATOM 587 N N . ASN A 1 82 ? 6.571 -0.583 -12.895 1.00 84.25 82 ASN A N 1
ATOM 588 C CA . ASN A 1 82 ? 6.376 -1.076 -14.247 1.00 84.25 82 ASN A CA 1
ATOM 589 C C . ASN A 1 82 ? 6.243 0.089 -15.232 1.00 84.25 82 ASN A C 1
ATOM 591 O O . ASN A 1 82 ? 6.949 0.109 -16.232 1.00 84.25 82 ASN A O 1
ATOM 595 N N . GLY A 1 83 ? 5.452 1.118 -14.906 1.00 87.31 83 GLY A N 1
ATOM 596 C CA . GLY A 1 83 ? 5.317 2.299 -15.766 1.00 87.31 83 GLY A CA 1
ATOM 597 C C . GLY A 1 83 ? 6.644 3.033 -16.008 1.00 87.31 83 GLY A C 1
ATOM 598 O O . GLY A 1 83 ? 6.956 3.410 -17.138 1.00 87.31 83 GLY A O 1
ATOM 599 N N . CYS A 1 84 ? 7.464 3.203 -14.965 1.00 87.75 84 CYS A N 1
ATOM 600 C CA . CYS A 1 84 ? 8.795 3.798 -15.097 1.00 87.75 84 CYS A CA 1
ATOM 601 C C . CYS A 1 84 ? 9.742 2.906 -15.914 1.00 87.75 84 CYS A C 1
ATOM 603 O O . CYS A 1 84 ? 10.456 3.397 -16.790 1.00 87.75 84 CYS A O 1
ATOM 605 N N . TYR A 1 85 ? 9.734 1.597 -15.653 1.00 84.88 85 TYR A N 1
ATOM 606 C CA . TYR A 1 85 ? 10.569 0.629 -16.355 1.00 84.88 85 TYR A CA 1
ATOM 607 C C . TYR A 1 85 ? 10.226 0.551 -17.850 1.00 84.88 85 TYR A C 1
ATOM 609 O O . TYR A 1 85 ? 11.131 0.616 -18.683 1.00 84.88 85 TYR A O 1
ATOM 617 N N . ASP A 1 86 ? 8.942 0.489 -18.200 1.00 85.31 86 ASP A N 1
ATOM 618 C CA . ASP A 1 86 ? 8.467 0.447 -19.586 1.00 85.31 86 ASP A CA 1
ATOM 619 C C . ASP A 1 86 ? 8.840 1.733 -20.332 1.00 85.31 86 ASP A C 1
ATOM 621 O O . ASP A 1 86 ? 9.371 1.689 -21.443 1.00 85.31 86 ASP A O 1
ATOM 625 N N . SER A 1 87 ? 8.655 2.891 -19.691 1.00 88.12 87 SER A N 1
ATOM 626 C CA . SER A 1 87 ? 9.076 4.181 -20.247 1.00 88.12 87 SER A CA 1
ATOM 627 C C . SER A 1 87 ? 10.593 4.240 -20.463 1.00 88.12 87 SER A C 1
ATOM 629 O O . SER A 1 87 ? 11.067 4.630 -21.533 1.00 88.12 87 SER A O 1
ATOM 631 N N . CYS A 1 88 ? 11.383 3.804 -19.480 1.00 88.19 88 CYS A N 1
ATOM 632 C CA . CYS A 1 88 ? 12.838 3.799 -19.585 1.00 88.19 88 CYS A CA 1
ATOM 633 C C . CYS A 1 88 ? 13.323 2.850 -20.687 1.00 88.19 88 CYS A C 1
ATOM 635 O O . CYS A 1 88 ? 14.111 3.245 -21.543 1.00 88.19 88 CYS A O 1
ATOM 637 N N . THR A 1 89 ? 12.823 1.617 -20.726 1.00 84.88 89 THR A N 1
ATOM 638 C CA . THR A 1 89 ? 13.240 0.629 -21.731 1.00 84.88 89 THR A CA 1
ATOM 639 C C . THR A 1 89 ? 12.817 1.014 -23.147 1.00 84.88 89 THR A C 1
ATOM 641 O O . THR A 1 89 ? 13.609 0.829 -24.068 1.00 84.88 89 THR A O 1
ATOM 644 N N . THR A 1 90 ? 11.656 1.653 -23.321 1.00 85.31 90 THR A N 1
ATOM 645 C CA . THR A 1 90 ? 11.226 2.214 -24.616 1.00 85.31 90 THR A CA 1
ATOM 646 C C . THR A 1 90 ? 12.229 3.238 -25.158 1.00 85.31 90 THR A C 1
ATOM 648 O O . THR A 1 90 ? 12.520 3.251 -26.352 1.00 85.31 90 THR A O 1
ATOM 651 N N . ASN A 1 91 ? 12.793 4.078 -24.287 1.00 84.56 91 ASN A N 1
ATOM 652 C CA . ASN A 1 91 ? 13.733 5.128 -24.688 1.00 84.56 91 ASN A CA 1
ATOM 653 C C . ASN A 1 91 ? 15.179 4.631 -24.822 1.00 84.56 91 ASN A C 1
ATOM 655 O O . ASN A 1 91 ? 15.925 5.104 -25.677 1.00 84.56 91 ASN A O 1
ATOM 659 N N . VAL A 1 92 ? 15.597 3.707 -23.957 1.00 82.75 92 VAL A N 1
ATOM 660 C CA . VAL A 1 92 ? 17.009 3.317 -23.813 1.00 82.75 92 VAL A CA 1
ATOM 661 C C . VAL A 1 92 ? 17.333 2.037 -24.593 1.00 82.75 92 VAL A C 1
ATOM 663 O O . VAL A 1 92 ? 18.488 1.814 -24.955 1.00 82.75 92 VAL A O 1
ATOM 666 N N . CYS A 1 93 ? 16.343 1.189 -24.892 1.00 75.75 93 CYS A N 1
ATOM 667 C CA . CYS A 1 93 ? 16.570 -0.067 -25.607 1.00 75.75 93 CYS A CA 1
ATOM 668 C C . CYS A 1 93 ? 15.321 -0.601 -26.344 1.00 75.75 93 CYS A C 1
ATOM 670 O O . CYS A 1 93 ? 14.784 -1.640 -25.946 1.00 75.75 93 CYS A O 1
ATOM 672 N N . PRO A 1 94 ? 14.934 0.021 -27.477 1.00 66.44 94 PRO A N 1
ATOM 673 C CA . PRO A 1 94 ? 13.792 -0.411 -28.293 1.00 66.44 94 PRO A CA 1
ATOM 674 C C . PRO A 1 94 ? 13.875 -1.876 -28.769 1.00 66.44 94 PRO A C 1
ATOM 676 O O . PRO A 1 94 ? 12.855 -2.553 -28.798 1.00 66.44 94 PRO A O 1
ATOM 679 N N . ASP A 1 95 ? 15.078 -2.408 -29.038 1.00 69.75 95 ASP A N 1
ATOM 680 C CA . ASP A 1 95 ? 15.263 -3.799 -29.509 1.00 69.75 95 ASP A CA 1
ATOM 681 C C . ASP A 1 95 ? 16.065 -4.694 -28.552 1.00 69.75 95 ASP A C 1
ATOM 683 O O . ASP A 1 95 ? 16.089 -5.915 -28.693 1.00 69.75 95 ASP A O 1
ATOM 687 N N . LYS A 1 96 ? 16.771 -4.108 -27.575 1.00 66.06 96 LYS A N 1
ATOM 688 C CA . LYS A 1 96 ? 17.710 -4.862 -26.719 1.00 66.06 96 LYS A CA 1
ATOM 689 C C . LYS A 1 96 ? 17.082 -5.371 -25.428 1.00 66.06 96 LYS A C 1
ATOM 691 O O . LYS A 1 96 ? 17.656 -6.255 -24.799 1.00 66.06 96 LYS A O 1
ATOM 696 N N . CYS A 1 97 ? 15.945 -4.804 -25.029 1.00 72.38 97 CYS A N 1
ATOM 697 C CA . CYS A 1 97 ? 15.308 -5.092 -23.748 1.00 72.38 97 CYS A CA 1
ATOM 698 C C . CYS A 1 97 ? 14.122 -6.070 -23.852 1.00 72.38 97 CYS A C 1
ATOM 700 O O . CYS A 1 97 ? 13.631 -6.539 -22.820 1.00 72.38 97 CYS A O 1
ATOM 702 N N . VAL A 1 98 ? 13.726 -6.451 -25.074 1.00 59.06 98 VAL A N 1
ATOM 703 C CA . VAL A 1 98 ? 12.740 -7.508 -25.338 1.00 59.06 98 VAL A CA 1
ATOM 704 C C . VAL A 1 98 ? 13.224 -8.787 -24.647 1.00 59.06 98 VAL A C 1
ATOM 706 O O . VAL A 1 98 ? 14.355 -9.212 -24.862 1.00 59.06 98 VAL A O 1
ATOM 709 N N . ASN A 1 99 ? 12.392 -9.373 -23.782 1.00 58.09 99 ASN A N 1
ATOM 710 C CA . ASN A 1 99 ? 12.688 -10.570 -22.979 1.00 58.09 99 ASN A CA 1
ATOM 711 C C . ASN A 1 99 ? 13.532 -10.396 -21.697 1.00 58.09 99 ASN A C 1
ATOM 713 O O . ASN A 1 99 ? 13.883 -11.394 -21.078 1.00 58.09 99 ASN A O 1
ATOM 717 N N . SER A 1 100 ? 13.814 -9.171 -21.235 1.00 60.50 100 SER A N 1
ATOM 718 C CA . SER A 1 100 ? 14.705 -8.965 -20.068 1.00 60.50 100 SER A CA 1
ATOM 719 C C . SER A 1 100 ? 14.116 -9.339 -18.701 1.00 60.50 100 SER A C 1
ATOM 721 O O . SER A 1 100 ? 14.835 -9.222 -17.711 1.00 60.50 100 SER A O 1
ATOM 723 N N . GLY A 1 101 ? 12.841 -9.753 -18.643 1.00 60.91 101 GLY A N 1
ATOM 724 C CA . GLY A 1 101 ? 12.214 -10.429 -17.497 1.00 60.91 101 GLY A CA 1
ATOM 725 C C . GLY A 1 101 ? 12.636 -9.918 -16.118 1.00 60.91 101 GLY A C 1
ATOM 726 O O . GLY A 1 101 ? 13.102 -10.701 -15.299 1.00 60.91 101 GLY A O 1
ATOM 727 N N . CYS A 1 102 ? 12.529 -8.612 -15.863 1.00 66.06 102 CYS A N 1
ATOM 728 C CA . CYS A 1 102 ? 13.043 -8.041 -14.624 1.00 66.06 102 CYS A CA 1
ATOM 729 C C . CYS A 1 102 ? 12.123 -8.320 -13.434 1.00 66.06 102 CYS A C 1
ATOM 731 O O . CYS A 1 102 ? 10.953 -7.940 -13.435 1.00 66.06 102 CYS A O 1
ATOM 733 N N . SER A 1 103 ? 12.677 -8.875 -12.355 1.00 70.44 103 SER A N 1
ATOM 734 C CA . SER A 1 103 ? 12.034 -8.774 -11.041 1.00 70.44 103 SER A CA 1
ATOM 735 C C . SER A 1 103 ? 12.179 -7.342 -10.529 1.00 70.44 103 SER A C 1
ATOM 737 O O . SER A 1 103 ? 13.297 -6.911 -10.261 1.00 70.44 103 SER A O 1
ATOM 739 N N . PHE A 1 104 ? 11.074 -6.609 -10.363 1.00 67.44 104 PHE A N 1
ATOM 740 C CA . PHE A 1 104 ? 11.114 -5.209 -9.916 1.00 67.44 104 PHE A CA 1
ATOM 741 C C . PHE A 1 104 ? 11.775 -5.034 -8.535 1.00 67.44 104 PHE A C 1
ATOM 743 O O . PHE A 1 104 ? 12.462 -4.049 -8.293 1.00 67.44 104 PHE A O 1
ATOM 750 N N . ILE A 1 105 ? 11.627 -6.018 -7.642 1.00 67.44 105 ILE A N 1
ATOM 751 C CA . ILE A 1 105 ? 12.158 -5.944 -6.270 1.00 67.44 105 ILE A CA 1
ATOM 752 C C . ILE A 1 105 ? 13.685 -6.098 -6.244 1.00 67.44 105 ILE A C 1
ATOM 754 O O . ILE A 1 105 ? 14.359 -5.412 -5.483 1.00 67.44 105 ILE A O 1
ATOM 758 N N . ASN A 1 106 ? 14.236 -6.985 -7.075 1.00 70.81 106 ASN A N 1
ATOM 759 C CA . ASN A 1 106 ? 15.666 -7.318 -7.050 1.00 70.81 106 ASN A CA 1
ATOM 760 C C . ASN A 1 106 ? 16.433 -6.812 -8.277 1.00 70.81 106 ASN A C 1
ATOM 762 O O . ASN A 1 106 ? 17.637 -7.039 -8.390 1.00 70.81 106 ASN A O 1
ATOM 766 N N . CYS A 1 107 ? 15.740 -6.176 -9.223 1.00 76.62 107 CYS A N 1
ATOM 767 C CA . CYS A 1 107 ? 16.260 -5.749 -10.520 1.00 76.62 107 CYS A CA 1
ATOM 768 C C . CYS A 1 107 ? 17.135 -6.798 -11.213 1.00 76.62 107 CYS A C 1
ATOM 770 O O . CYS A 1 107 ? 18.141 -6.489 -11.859 1.00 76.62 107 CYS A O 1
ATOM 772 N N . THR A 1 108 ? 16.758 -8.067 -11.061 1.00 78.62 108 THR A N 1
ATOM 773 C CA . THR A 1 108 ? 17.430 -9.179 -11.720 1.00 78.62 108 THR A CA 1
ATOM 774 C C . THR A 1 108 ? 16.938 -9.218 -13.154 1.00 78.62 108 THR A C 1
ATOM 776 O O . THR A 1 108 ? 15.811 -9.626 -13.405 1.00 78.62 108 THR A O 1
ATOM 779 N N . CYS A 1 109 ? 17.776 -8.719 -14.055 1.00 79.06 109 CYS A N 1
ATOM 780 C CA . CYS A 1 109 ? 17.516 -8.625 -15.484 1.00 79.06 109 CYS A CA 1
ATOM 781 C C . CYS A 1 109 ? 18.704 -9.214 -16.245 1.00 79.06 109 CYS A C 1
ATOM 783 O O . CYS A 1 109 ? 19.854 -8.965 -15.853 1.00 79.06 109 CYS A O 1
ATOM 785 N N . ASP A 1 110 ? 18.437 -9.919 -17.344 1.00 78.31 110 ASP A N 1
ATOM 786 C CA . ASP A 1 110 ? 19.479 -10.452 -18.235 1.00 78.31 110 ASP A CA 1
ATOM 787 C C . ASP A 1 110 ? 20.193 -9.343 -19.019 1.00 78.31 110 ASP A C 1
ATOM 789 O O . ASP A 1 110 ? 21.381 -9.438 -19.327 1.00 78.31 110 ASP A O 1
ATOM 793 N N . ASN A 1 111 ? 19.489 -8.244 -19.296 1.00 82.62 111 ASN A N 1
ATOM 794 C CA . ASN A 1 111 ? 20.027 -7.103 -20.022 1.00 82.62 111 ASN A CA 1
ATOM 795 C C . ASN A 1 111 ? 20.527 -5.994 -19.073 1.00 82.62 111 ASN A C 1
ATOM 797 O O . ASN A 1 111 ? 19.822 -5.572 -18.153 1.00 82.62 111 ASN A O 1
ATOM 801 N N . THR A 1 112 ? 21.729 -5.467 -19.329 1.00 83.75 112 THR A N 1
ATOM 802 C CA . THR A 1 112 ? 22.342 -4.395 -18.521 1.00 83.75 112 THR A CA 1
ATOM 803 C C . THR A 1 112 ? 21.561 -3.075 -18.564 1.00 83.75 112 THR A C 1
ATOM 805 O O . THR A 1 112 ? 21.451 -2.414 -17.533 1.00 83.75 112 THR A O 1
ATOM 808 N N . TYR A 1 113 ? 20.976 -2.701 -19.706 1.00 83.38 113 TYR A N 1
ATOM 809 C CA . TYR A 1 113 ? 20.142 -1.498 -19.846 1.00 83.38 113 TYR A CA 1
ATOM 810 C C . TYR A 1 113 ? 18.806 -1.644 -19.107 1.00 83.38 113 TYR A C 1
ATOM 812 O O . TYR A 1 113 ? 18.370 -0.730 -18.406 1.00 83.38 113 TYR A O 1
ATOM 820 N N . ALA A 1 114 ? 18.191 -2.828 -19.181 1.00 83.19 114 ALA A N 1
ATOM 821 C CA . ALA A 1 114 ? 17.009 -3.153 -18.387 1.00 83.19 114 ALA A CA 1
ATOM 822 C C . ALA A 1 114 ? 17.311 -3.074 -16.881 1.00 83.19 114 ALA A C 1
ATOM 824 O O . ALA A 1 114 ? 16.558 -2.469 -16.115 1.00 83.19 114 ALA A O 1
ATOM 825 N N . ARG A 1 115 ? 18.469 -3.599 -16.457 1.00 86.31 115 ARG A N 1
ATOM 826 C CA . ARG A 1 115 ? 18.931 -3.499 -15.068 1.00 86.31 115 ARG A CA 1
ATOM 827 C C . ARG A 1 115 ? 19.105 -2.048 -14.623 1.00 86.31 115 ARG A C 1
ATOM 829 O O . ARG A 1 115 ? 18.632 -1.706 -13.543 1.00 86.31 115 ARG A O 1
ATOM 836 N N . SER A 1 116 ? 19.733 -1.192 -15.433 1.00 87.44 116 SER A N 1
ATOM 837 C CA . SER A 1 116 ? 19.904 0.227 -15.086 1.00 87.44 116 SER A CA 1
ATOM 838 C C . SER A 1 116 ? 18.570 0.971 -14.994 1.00 87.44 116 SER A C 1
ATOM 840 O O . SER A 1 116 ? 18.379 1.756 -14.067 1.00 87.44 116 SER A O 1
ATOM 842 N N . CYS A 1 117 ? 17.625 0.681 -15.896 1.00 87.56 117 CYS A N 1
ATOM 843 C CA . CYS A 1 117 ? 16.270 1.225 -15.830 1.00 87.56 117 CYS A CA 1
ATOM 844 C C . CYS A 1 117 ? 15.564 0.807 -14.537 1.00 87.56 117 CYS A C 1
ATOM 846 O O . CYS A 1 117 ? 15.051 1.655 -13.811 1.00 87.56 117 CYS A O 1
ATOM 848 N N . CYS A 1 118 ? 15.602 -0.485 -14.204 1.00 85.88 118 CYS A N 1
ATOM 849 C CA . CYS A 1 118 ? 15.004 -0.988 -12.973 1.00 85.88 118 CYS A CA 1
ATOM 850 C C . CYS A 1 118 ? 15.623 -0.339 -11.728 1.00 85.88 118 CYS A C 1
ATOM 852 O O . CYS A 1 118 ? 14.892 0.119 -10.857 1.00 85.88 118 CYS A O 1
ATOM 854 N N . GLN A 1 119 ? 16.954 -0.232 -11.654 1.00 86.94 119 GLN A N 1
ATOM 855 C CA . GLN A 1 119 ? 17.631 0.397 -10.516 1.00 86.94 119 GLN A CA 1
ATOM 856 C C . GLN A 1 119 ? 17.247 1.872 -10.364 1.00 86.94 119 GLN A C 1
ATOM 858 O O . GLN A 1 119 ? 16.943 2.315 -9.258 1.00 86.94 119 GLN A O 1
ATOM 863 N N . SER A 1 120 ? 17.227 2.623 -11.467 1.00 87.56 120 SER A N 1
ATOM 864 C CA . SER A 1 120 ? 16.848 4.037 -11.455 1.00 87.56 120 SER A CA 1
ATOM 865 C C . SER A 1 120 ? 15.398 4.230 -11.000 1.00 87.56 120 SER A C 1
ATOM 867 O O . SER A 1 120 ? 15.136 5.016 -10.088 1.00 87.56 120 SER A O 1
ATOM 869 N N . CYS A 1 121 ? 14.471 3.455 -11.565 1.00 86.25 121 CYS A N 1
ATOM 870 C CA . CYS A 1 121 ? 13.058 3.495 -11.201 1.00 86.25 121 CYS A CA 1
ATOM 871 C C . CYS A 1 121 ? 12.813 3.039 -9.756 1.00 86.25 121 CYS A C 1
ATOM 873 O O . CYS A 1 121 ? 12.065 3.677 -9.014 1.00 86.25 121 CYS A O 1
ATOM 875 N N . GLY A 1 122 ? 13.483 1.967 -9.328 1.00 82.81 122 GLY A N 1
ATOM 876 C CA . GLY A 1 122 ? 13.348 1.394 -7.992 1.00 82.81 122 GLY A CA 1
ATOM 877 C C . GLY A 1 122 ? 13.743 2.372 -6.886 1.00 82.81 122 GLY A C 1
ATOM 878 O O . GLY A 1 122 ? 13.026 2.490 -5.894 1.00 82.81 122 GLY A O 1
ATOM 879 N N . GLN A 1 123 ? 14.823 3.138 -7.075 1.00 81.94 123 GLN A N 1
ATOM 880 C CA . GLN A 1 123 ? 15.258 4.147 -6.100 1.00 81.94 123 GLN A CA 1
ATOM 881 C C . GLN A 1 123 ? 14.215 5.256 -5.901 1.00 81.94 123 GLN A C 1
ATOM 883 O O . GLN A 1 123 ? 13.928 5.635 -4.765 1.00 81.94 123 GLN A O 1
ATOM 888 N N . GLY A 1 124 ? 13.603 5.743 -6.986 1.00 80.38 124 GLY A N 1
ATOM 889 C CA . GLY A 1 124 ? 12.565 6.777 -6.908 1.00 80.38 124 GLY A CA 1
ATOM 890 C C . GLY A 1 124 ? 11.287 6.292 -6.217 1.00 80.38 124 GLY A C 1
ATOM 891 O O . GLY A 1 124 ? 10.660 7.028 -5.459 1.00 80.38 124 GLY A O 1
ATOM 892 N N . ILE A 1 125 ? 10.921 5.030 -6.434 1.00 87.38 125 ILE A N 1
ATOM 893 C CA . ILE A 1 125 ? 9.677 4.454 -5.911 1.00 87.38 125 ILE A CA 1
ATOM 894 C C . ILE A 1 125 ? 9.816 4.020 -4.456 1.00 87.38 125 ILE A C 1
ATOM 896 O O . ILE A 1 125 ? 8.863 4.152 -3.686 1.00 87.38 125 ILE A O 1
ATOM 900 N N . TYR A 1 126 ? 10.998 3.550 -4.053 1.00 86.06 126 TYR A N 1
ATOM 901 C CA . TYR A 1 126 ? 11.233 3.074 -2.694 1.00 86.06 126 TYR A CA 1
ATOM 902 C C . TYR A 1 126 ? 10.964 4.153 -1.638 1.00 86.06 126 TYR A C 1
ATOM 904 O O . TYR A 1 126 ? 10.350 3.866 -0.609 1.00 86.06 126 TYR A O 1
ATOM 912 N N . ALA A 1 127 ? 11.360 5.402 -1.899 1.00 87.62 127 ALA A N 1
ATOM 913 C CA . ALA A 1 127 ? 11.105 6.516 -0.987 1.00 87.62 127 ALA A CA 1
ATOM 914 C C . ALA A 1 127 ? 9.597 6.748 -0.774 1.00 87.62 127 ALA A C 1
ATOM 916 O O . ALA A 1 127 ? 9.134 6.848 0.365 1.00 87.62 127 ALA A O 1
ATOM 917 N N . THR A 1 128 ? 8.821 6.764 -1.860 1.00 89.19 128 THR A N 1
ATOM 918 C CA . THR A 1 128 ? 7.363 6.939 -1.815 1.00 89.19 128 THR A CA 1
ATOM 919 C C . THR A 1 128 ? 6.672 5.759 -1.136 1.00 89.19 128 THR A C 1
ATOM 921 O O . THR A 1 128 ? 5.834 5.962 -0.258 1.00 89.19 128 THR A O 1
ATOM 924 N N . TYR A 1 129 ? 7.066 4.529 -1.474 1.00 91.19 129 TYR A N 1
ATOM 925 C CA . TYR A 1 129 ? 6.565 3.312 -0.834 1.00 91.19 129 TYR A CA 1
ATOM 926 C C . TYR A 1 129 ? 6.820 3.322 0.679 1.00 91.19 129 TYR A C 1
ATOM 928 O O . TYR A 1 129 ? 5.894 3.141 1.468 1.00 91.19 129 TYR A O 1
ATOM 936 N N . SER A 1 130 ? 8.059 3.599 1.093 1.00 91.88 130 SER A N 1
ATOM 937 C CA . SER A 1 130 ? 8.444 3.655 2.505 1.00 91.88 130 SER A CA 1
ATOM 938 C C . SER A 1 130 ? 7.659 4.726 3.265 1.00 91.88 130 SER A C 1
ATOM 940 O O . SER A 1 130 ? 7.183 4.480 4.375 1.00 91.88 130 SER A O 1
ATOM 942 N N . SER A 1 131 ? 7.458 5.901 2.662 1.00 94.00 131 SER A N 1
ATOM 943 C CA . SER A 1 131 ? 6.628 6.962 3.242 1.00 94.00 131 SER A CA 1
ATOM 944 C C . SER A 1 131 ? 5.171 6.514 3.423 1.00 94.00 131 SER A C 1
ATOM 946 O O . SER A 1 131 ? 4.602 6.673 4.503 1.00 94.00 131 SER A O 1
ATOM 948 N N . CYS A 1 132 ? 4.595 5.867 2.405 1.00 94.69 132 CYS A N 1
ATOM 949 C CA . CYS A 1 132 ? 3.231 5.340 2.430 1.00 94.69 132 CYS A CA 1
ATOM 950 C C . CYS A 1 132 ? 3.039 4.287 3.537 1.00 94.69 132 CYS A C 1
ATOM 952 O O . CYS A 1 132 ? 2.122 4.389 4.352 1.00 94.69 132 CYS A O 1
ATOM 954 N N . VAL A 1 133 ? 3.953 3.318 3.647 1.00 94.69 133 VAL A N 1
ATOM 955 C CA . VAL A 1 133 ? 3.910 2.294 4.704 1.00 94.69 133 VAL A CA 1
ATOM 956 C C . VAL A 1 133 ? 4.046 2.922 6.093 1.00 94.69 133 VAL A C 1
ATOM 958 O O . VAL A 1 133 ? 3.299 2.580 7.013 1.00 94.69 133 VAL A O 1
ATOM 961 N N . ASN A 1 134 ? 4.963 3.879 6.258 1.00 94.25 134 ASN A N 1
ATOM 962 C CA . ASN A 1 134 ? 5.131 4.595 7.522 1.00 94.25 134 ASN A CA 1
ATOM 963 C C . ASN A 1 134 ? 3.883 5.393 7.917 1.00 94.25 134 ASN A C 1
ATOM 965 O O . ASN A 1 134 ? 3.547 5.436 9.103 1.00 94.25 134 ASN A O 1
ATOM 969 N N . TYR A 1 135 ? 3.188 5.994 6.949 1.00 93.81 135 TYR A N 1
ATOM 970 C CA . TYR A 1 135 ? 1.929 6.696 7.186 1.00 93.81 135 TYR A CA 1
ATOM 971 C C . TYR A 1 135 ? 0.879 5.761 7.796 1.00 93.81 135 TYR A C 1
ATOM 973 O O . TYR A 1 135 ? 0.364 6.060 8.874 1.00 93.81 135 TYR A O 1
ATOM 981 N N . TYR A 1 136 ? 0.621 4.603 7.181 1.00 93.50 136 TYR A N 1
ATOM 982 C CA . TYR A 1 136 ? -0.382 3.663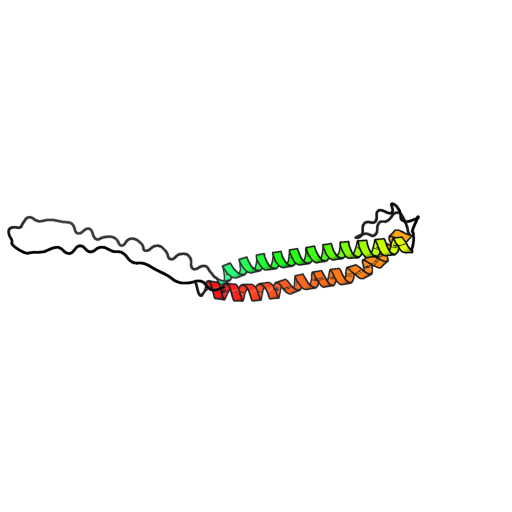 7.694 1.00 93.50 136 TYR A CA 1
ATOM 983 C C . TYR A 1 136 ? 0.004 3.071 9.049 1.00 93.50 136 TYR A C 1
ATOM 985 O O . TYR A 1 136 ? -0.840 3.002 9.941 1.00 93.50 136 TYR A O 1
ATOM 993 N N . ASN A 1 137 ? 1.280 2.736 9.253 1.00 89.81 137 ASN A N 1
ATOM 994 C CA . ASN A 1 137 ? 1.756 2.240 10.546 1.00 89.81 137 ASN A CA 1
ATOM 995 C C . ASN A 1 137 ? 1.575 3.271 11.670 1.00 89.81 137 ASN A C 1
ATOM 997 O O . ASN A 1 137 ? 1.193 2.914 12.784 1.00 89.81 137 ASN A O 1
ATOM 1001 N N . ARG A 1 138 ? 1.799 4.562 11.390 1.00 90.75 138 ARG A N 1
ATOM 1002 C CA . ARG A 1 138 ? 1.555 5.642 12.360 1.00 90.75 138 ARG A CA 1
ATOM 1003 C C . ARG A 1 138 ? 0.067 5.924 12.561 1.00 90.75 138 ARG A C 1
ATOM 1005 O O . ARG A 1 138 ? -0.351 6.217 13.680 1.00 90.75 138 ARG A O 1
ATOM 1012 N N . ALA A 1 139 ? -0.736 5.809 11.507 1.00 91.69 139 ALA A N 1
ATOM 1013 C CA . ALA A 1 139 ? -2.171 6.062 11.554 1.00 91.69 139 ALA A CA 1
ATOM 1014 C C . ALA A 1 139 ? -2.934 5.070 12.452 1.00 91.69 139 ALA A C 1
ATOM 1016 O O . ALA A 1 139 ? -3.995 5.428 12.962 1.00 91.69 139 ALA A O 1
ATOM 1017 N N . ILE A 1 140 ? -2.390 3.869 12.712 1.00 92.62 140 ILE A N 1
ATOM 1018 C CA . ILE A 1 140 ? -3.010 2.868 13.602 1.00 92.62 140 ILE A CA 1
ATOM 1019 C C . ILE A 1 140 ? -3.335 3.465 14.972 1.00 92.62 140 ILE A C 1
ATOM 1021 O O . ILE A 1 140 ? -4.448 3.282 15.457 1.00 92.62 140 ILE A O 1
ATOM 1025 N N . GLN A 1 141 ? -2.403 4.194 15.594 1.00 88.94 141 GLN A N 1
ATOM 1026 C CA . GLN A 1 141 ? -2.621 4.727 16.945 1.00 88.94 141 GLN A CA 1
ATOM 1027 C C . GLN A 1 141 ? -3.789 5.716 16.977 1.00 88.94 141 GLN A C 1
ATOM 1029 O O . GLN A 1 141 ? -4.674 5.607 17.824 1.00 88.94 141 GLN A O 1
ATOM 1034 N N . TYR A 1 142 ? -3.835 6.630 16.007 1.00 90.62 142 TYR A N 1
ATOM 1035 C CA . TYR A 1 142 ? -4.928 7.594 15.875 1.00 90.62 142 TYR A CA 1
ATOM 1036 C C . TYR A 1 142 ? -6.263 6.910 15.574 1.00 90.62 142 TYR A C 1
ATOM 1038 O O . TYR A 1 142 ? -7.286 7.280 16.148 1.00 90.62 142 TYR A O 1
ATOM 1046 N N . CYS A 1 143 ? -6.251 5.882 14.724 1.00 93.81 143 CYS A N 1
ATOM 1047 C CA . CYS A 1 143 ? -7.431 5.078 14.438 1.00 93.81 143 CYS A CA 1
ATOM 1048 C C . CYS A 1 143 ? -7.969 4.410 15.711 1.00 93.81 143 CYS A C 1
ATOM 1050 O O . CYS A 1 143 ? -9.161 4.516 15.993 1.00 93.81 143 CYS A O 1
ATOM 1052 N N . VAL A 1 144 ? -7.101 3.769 16.504 1.00 93.50 144 VAL A N 1
ATOM 1053 C CA . VAL A 1 144 ? -7.510 3.053 17.722 1.00 93.50 144 VAL A CA 1
ATOM 1054 C C . VAL A 1 144 ? -8.106 4.015 18.745 1.00 93.50 144 VAL A C 1
ATOM 1056 O O . VAL A 1 144 ? -9.154 3.710 19.307 1.00 93.50 144 VAL A O 1
ATOM 1059 N N . ILE A 1 145 ? -7.489 5.182 18.951 1.00 92.50 145 ILE A N 1
ATOM 1060 C CA . ILE A 1 145 ? -7.982 6.196 19.894 1.00 92.50 145 ILE A CA 1
ATOM 1061 C C . ILE A 1 145 ? -9.362 6.711 19.469 1.00 92.50 145 ILE A C 1
ATOM 1063 O O . ILE A 1 145 ? -10.293 6.714 20.275 1.00 92.50 145 ILE A O 1
ATOM 1067 N N . ASN A 1 146 ? -9.518 7.117 18.206 1.00 92.94 146 ASN A N 1
ATOM 1068 C CA . ASN A 1 146 ? -10.787 7.654 17.710 1.00 92.94 146 ASN A CA 1
ATOM 1069 C C . ASN A 1 146 ? -11.892 6.594 17.748 1.00 92.94 146 ASN A C 1
ATOM 1071 O O . ASN A 1 146 ? -12.967 6.845 18.287 1.00 92.94 146 ASN A O 1
ATOM 1075 N N . CYS A 1 147 ? -11.592 5.382 17.278 1.00 93.94 147 CYS A N 1
ATOM 1076 C CA . CYS A 1 147 ? -12.537 4.276 17.309 1.00 93.94 147 CYS A CA 1
ATOM 1077 C C . CYS A 1 147 ? -12.952 3.918 18.743 1.00 93.94 147 CYS A C 1
ATOM 1079 O O . CYS A 1 147 ? -14.140 3.733 18.998 1.00 93.94 147 CYS A O 1
ATOM 1081 N N . GLN A 1 148 ? -12.014 3.848 19.697 1.00 92.31 148 GLN A N 1
ATOM 1082 C CA . GLN A 1 148 ? -12.356 3.544 21.090 1.00 92.31 148 GLN A CA 1
ATOM 1083 C C . GLN A 1 148 ? -13.254 4.619 21.695 1.00 92.31 148 GLN A C 1
ATOM 1085 O O . GLN A 1 148 ? -14.220 4.279 22.372 1.00 92.31 148 GLN A O 1
ATOM 1090 N N . ASN A 1 149 ? -12.975 5.898 21.439 1.00 90.38 149 ASN A N 1
ATOM 1091 C CA . ASN A 1 149 ? -13.811 6.993 21.926 1.00 90.38 149 ASN A CA 1
ATOM 1092 C C . ASN A 1 149 ? -15.244 6.893 21.393 1.00 90.38 149 ASN A C 1
ATOM 1094 O O . ASN A 1 149 ? -16.194 7.024 22.165 1.00 90.38 149 ASN A O 1
ATOM 1098 N N . ASP A 1 150 ? -15.407 6.635 20.097 1.00 90.88 150 ASP A N 1
ATOM 1099 C CA . ASP A 1 150 ? -16.728 6.518 19.478 1.00 90.88 150 ASP A CA 1
ATOM 1100 C C . ASP A 1 150 ? -17.454 5.246 19.927 1.00 90.88 150 ASP A C 1
ATOM 1102 O O . ASP A 1 150 ? -18.640 5.281 20.253 1.00 90.88 150 ASP A O 1
ATOM 1106 N N . CYS A 1 151 ? -16.740 4.127 20.034 1.00 90.81 151 CYS A N 1
ATOM 1107 C CA . CYS A 1 151 ? -17.299 2.876 20.528 1.00 90.81 151 CYS A CA 1
ATOM 1108 C C . CYS A 1 151 ? -17.743 2.989 21.995 1.00 90.81 151 CYS A C 1
ATOM 1110 O O . CYS A 1 151 ? -18.866 2.610 22.319 1.00 90.81 151 CYS A O 1
ATOM 1112 N N . ASN A 1 152 ? -16.922 3.576 22.873 1.00 87.44 152 ASN A N 1
ATOM 1113 C CA . ASN A 1 152 ? -17.259 3.749 24.289 1.00 87.44 152 ASN A CA 1
ATOM 1114 C C . ASN A 1 152 ? -18.489 4.648 24.485 1.00 87.44 152 ASN A C 1
ATOM 1116 O O . ASN A 1 152 ? -19.333 4.345 25.329 1.00 87.44 152 ASN A O 1
ATOM 1120 N N . LYS A 1 153 ? -18.628 5.720 23.690 1.00 85.31 153 LYS A N 1
ATOM 1121 C CA . LYS A 1 153 ? -19.831 6.572 23.700 1.00 85.31 153 LYS A CA 1
ATOM 1122 C C . LYS A 1 153 ? -21.087 5.782 23.335 1.00 85.31 153 LYS A C 1
ATOM 1124 O O . LYS A 1 153 ? -22.072 5.857 24.055 1.00 85.31 153 LYS A O 1
ATOM 1129 N N . ASN A 1 154 ? -21.036 5.002 22.256 1.00 84.25 154 ASN A N 1
ATOM 1130 C CA . ASN A 1 154 ? -22.183 4.211 21.800 1.00 84.25 154 ASN A CA 1
ATOM 1131 C C . ASN A 1 154 ? -22.513 3.044 22.743 1.00 84.25 154 ASN A C 1
ATOM 1133 O O . ASN A 1 154 ? -23.667 2.659 22.860 1.00 84.25 154 ASN A O 1
ATOM 1137 N N . CYS A 1 155 ? -21.508 2.489 23.421 1.00 82.38 155 CYS A N 1
ATOM 1138 C CA . CYS A 1 155 ? -21.675 1.347 24.315 1.00 82.38 155 CYS A CA 1
ATOM 1139 C C . CYS A 1 155 ? -22.252 1.739 25.689 1.00 82.38 155 CYS A C 1
ATOM 1141 O O . CYS A 1 155 ? -22.943 0.944 26.309 1.00 82.38 155 CYS A O 1
ATOM 1143 N N . THR A 1 156 ? -21.999 2.966 26.161 1.00 70.25 156 THR A N 1
ATOM 1144 C CA . THR A 1 156 ? -22.507 3.465 27.458 1.00 70.25 156 THR A CA 1
ATOM 1145 C C . THR A 1 156 ? -23.842 4.206 27.368 1.00 70.25 156 THR A C 1
ATOM 1147 O O . THR A 1 156 ? -24.473 4.440 28.394 1.00 70.25 156 THR A O 1
ATOM 1150 N N . GLN A 1 157 ? -24.267 4.592 26.162 1.00 61.94 157 GLN A N 1
ATOM 1151 C CA . GLN A 1 157 ? -25.528 5.303 25.906 1.00 61.94 157 GLN A CA 1
ATOM 1152 C C . GLN A 1 157 ? -26.632 4.389 25.339 1.00 61.94 157 GLN A C 1
ATOM 1154 O O . GLN A 1 157 ? -27.668 4.899 24.912 1.00 61.94 157 GLN A O 1
ATOM 1159 N N . GLY A 1 158 ? -26.392 3.071 25.301 1.00 53.72 158 GLY A N 1
ATOM 1160 C CA . GLY A 1 158 ? -27.320 2.041 24.820 1.00 53.72 158 GLY A CA 1
ATOM 1161 C C . GLY A 1 158 ? -28.126 1.386 25.930 1.00 53.72 158 GLY A C 1
ATOM 1162 O O . GLY A 1 158 ? -27.546 1.155 27.014 1.00 53.72 158 GLY A O 1
#

Secondary structure (DSSP, 8-state):
------------------------------------PPPPPPPPPP---HHHHHHHHHHHHHHHHHHHHHHHHHHHHHHHHHHHHHHHHHHH-TTTSTT---BTTTTB-SSHHHHHHHHHHHHHHHHHHHHHHHHHHHHHHHHHHHHHHHHHHHHH--

Organism: NCBI:txid1504633